Protein AF-A0A561V8B4-F1 (afdb_monomer_lite)

Structure (mmCIF, N/CA/C/O backbone):
data_AF-A0A561V8B4-F1
#
_entry.id   AF-A0A561V8B4-F1
#
loop_
_atom_site.group_PDB
_atom_site.id
_atom_site.type_symbol
_atom_site.label_atom_id
_atom_site.label_alt_id
_atom_site.label_comp_id
_atom_site.label_asym_id
_atom_site.label_entity_id
_atom_site.label_seq_id
_atom_site.pdbx_PDB_ins_code
_atom_site.Cartn_x
_atom_site.Cartn_y
_atom_site.Cartn_z
_atom_site.occupancy
_atom_site.B_iso_or_equiv
_atom_site.auth_seq_id
_atom_site.auth_comp_id
_atom_site.auth_asym_id
_atom_site.auth_atom_id
_atom_site.pdbx_PDB_model_num
ATOM 1 N N . MET A 1 1 ? -11.201 14.065 14.026 1.00 61.00 1 MET A N 1
ATOM 2 C CA . MET A 1 1 ? -10.527 12.987 13.269 1.00 61.00 1 MET A CA 1
ATOM 3 C C . MET A 1 1 ? -10.030 11.955 14.260 1.00 61.00 1 MET A C 1
ATOM 5 O O . MET A 1 1 ? -9.472 12.359 15.273 1.00 61.00 1 MET A O 1
ATOM 9 N N . SER A 1 2 ? -10.278 10.667 14.015 1.00 84.12 2 SER A N 1
ATOM 10 C CA . SER A 1 2 ? -9.657 9.599 14.809 1.00 84.12 2 SER A CA 1
ATOM 11 C C . SER A 1 2 ? -8.188 9.448 14.405 1.00 84.12 2 SER A C 1
ATOM 13 O O . SER A 1 2 ? -7.809 9.824 13.294 1.00 84.12 2 SER A O 1
ATOM 15 N N . ALA A 1 3 ? -7.355 8.895 15.288 1.00 85.62 3 ALA A N 1
ATOM 16 C CA . ALA A 1 3 ? -5.957 8.608 14.963 1.00 85.62 3 ALA A CA 1
ATOM 17 C C . ALA A 1 3 ? -5.837 7.724 13.704 1.00 85.62 3 ALA A C 1
ATOM 19 O O . ALA A 1 3 ? -5.000 7.994 12.846 1.00 85.62 3 ALA A O 1
ATOM 20 N N . ASP A 1 4 ? -6.744 6.758 13.540 1.00 87.44 4 ASP A N 1
ATOM 21 C CA . ASP A 1 4 ? -6.756 5.846 12.391 1.00 87.44 4 ASP A CA 1
ATOM 22 C C . ASP A 1 4 ? -7.129 6.535 11.074 1.00 87.44 4 ASP A C 1
ATOM 24 O O . ASP A 1 4 ? -6.536 6.238 10.040 1.00 87.44 4 ASP A O 1
ATOM 28 N N . THR A 1 5 ? -8.055 7.503 11.087 1.00 89.44 5 THR A N 1
ATOM 29 C CA . THR A 1 5 ? -8.386 8.278 9.873 1.00 89.44 5 THR A CA 1
ATOM 30 C C . THR A 1 5 ? -7.250 9.216 9.471 1.00 89.44 5 THR A C 1
ATOM 32 O O . THR A 1 5 ? -6.979 9.368 8.281 1.00 89.44 5 THR A O 1
ATOM 35 N N . THR A 1 6 ? -6.532 9.793 10.440 1.00 94.31 6 THR A N 1
ATOM 36 C CA . THR A 1 6 ? -5.305 10.560 10.170 1.00 94.31 6 THR A CA 1
ATOM 37 C C . THR A 1 6 ? -4.203 9.666 9.600 1.00 94.31 6 THR A C 1
ATOM 39 O O . THR A 1 6 ? -3.584 10.025 8.600 1.00 94.31 6 THR A O 1
ATOM 42 N N . ARG A 1 7 ? -3.975 8.486 10.195 1.00 94.44 7 ARG A N 1
ATOM 43 C CA . ARG A 1 7 ? -2.987 7.512 9.709 1.00 94.44 7 ARG A CA 1
ATOM 44 C C . ARG A 1 7 ? -3.308 7.058 8.288 1.00 94.44 7 ARG A C 1
ATOM 46 O O . ARG A 1 7 ? -2.415 7.057 7.447 1.00 94.44 7 ARG A O 1
ATOM 53 N N . LEU A 1 8 ? -4.573 6.740 8.008 1.00 94.81 8 LEU A N 1
ATOM 54 C CA . LEU A 1 8 ? -5.015 6.355 6.671 1.00 94.81 8 LEU A CA 1
ATOM 55 C C . LEU A 1 8 ? -4.749 7.467 5.652 1.00 94.81 8 LEU A C 1
ATOM 57 O O . LEU A 1 8 ? -4.226 7.186 4.581 1.00 94.81 8 LEU A O 1
ATOM 61 N N . ALA A 1 9 ? -5.054 8.725 5.983 1.00 96.50 9 ALA A N 1
ATOM 62 C CA . ALA A 1 9 ? -4.802 9.849 5.082 1.00 96.50 9 ALA A CA 1
ATOM 63 C C . ALA A 1 9 ? -3.309 9.999 4.730 1.00 96.50 9 ALA A C 1
ATOM 65 O O . ALA A 1 9 ? -2.971 10.236 3.570 1.00 96.50 9 ALA A O 1
ATOM 66 N N . VAL A 1 10 ? -2.417 9.825 5.712 1.00 96.75 10 VAL A N 1
ATOM 67 C CA . VAL A 1 10 ? -0.961 9.871 5.497 1.00 96.75 10 VAL A C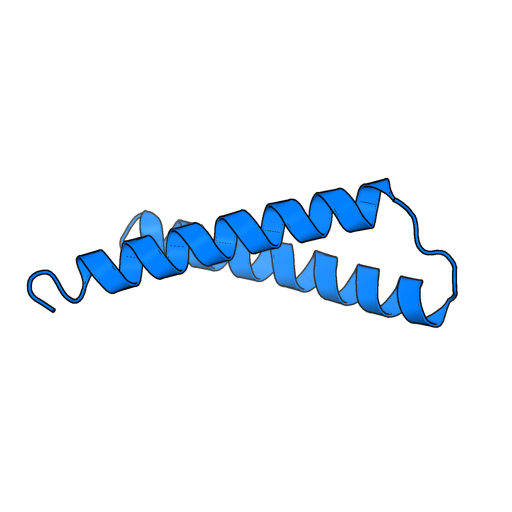A 1
ATOM 68 C C . VAL A 1 10 ? -0.490 8.700 4.633 1.00 96.75 10 VAL A C 1
ATOM 70 O O . VAL A 1 10 ? 0.226 8.925 3.658 1.00 96.75 10 VAL A O 1
ATOM 73 N N . LEU A 1 11 ? -0.921 7.473 4.949 1.00 97.00 11 LEU A N 1
ATOM 74 C CA . LEU A 1 11 ? -0.552 6.278 4.186 1.00 97.00 11 LEU A CA 1
ATOM 75 C C . LEU A 1 11 ? -1.027 6.375 2.736 1.00 97.00 11 LEU A C 1
ATOM 77 O O . LEU A 1 11 ? -0.218 6.228 1.830 1.00 97.00 11 LEU A O 1
ATOM 81 N N . LEU A 1 12 ? -2.296 6.729 2.508 1.00 97.69 12 LEU A N 1
ATOM 82 C CA . LEU A 1 12 ? -2.838 6.913 1.160 1.00 97.69 12 LEU A CA 1
ATOM 83 C C . LEU A 1 12 ? -2.026 7.929 0.356 1.00 97.69 12 LEU A C 1
ATOM 85 O O . LEU A 1 12 ? -1.722 7.687 -0.811 1.00 97.69 12 LEU A O 1
ATOM 89 N N . ARG A 1 13 ? -1.645 9.055 0.973 1.00 98.06 13 ARG A N 1
ATOM 90 C CA . ARG A 1 13 ? -0.857 10.079 0.285 1.00 98.06 13 ARG A CA 1
ATOM 91 C C . ARG A 1 13 ? 0.546 9.587 -0.071 1.00 98.06 13 ARG A C 1
ATOM 93 O O . ARG A 1 13 ? 1.008 9.869 -1.172 1.00 98.06 13 ARG A O 1
ATOM 100 N N . SER A 1 14 ? 1.200 8.859 0.832 1.00 97.19 14 SER A N 1
ATOM 101 C CA . SER A 1 14 ? 2.523 8.281 0.581 1.00 97.19 14 SER A CA 1
ATOM 102 C C . SER A 1 14 ? 2.470 7.211 -0.509 1.00 97.19 14 SER A C 1
ATOM 104 O O . SER A 1 14 ? 3.250 7.258 -1.455 1.00 97.19 14 SER A O 1
ATOM 106 N N . THR A 1 15 ? 1.520 6.278 -0.420 1.00 97.81 15 THR A N 1
ATOM 107 C CA . THR A 1 15 ? 1.349 5.209 -1.411 1.00 97.81 15 THR A CA 1
ATOM 108 C C . THR A 1 15 ? 1.012 5.776 -2.787 1.00 97.81 15 THR A C 1
ATOM 110 O O . THR A 1 15 ? 1.501 5.256 -3.782 1.00 97.81 15 THR A O 1
ATOM 113 N N . GLN A 1 16 ? 0.246 6.871 -2.866 1.00 98.06 16 GLN A N 1
ATOM 114 C CA . GLN A 1 16 ? -0.011 7.551 -4.138 1.00 98.06 16 GLN A CA 1
ATOM 115 C C . GLN A 1 16 ? 1.291 7.986 -4.828 1.00 98.06 16 GLN A C 1
ATOM 117 O O . GLN A 1 16 ? 1.445 7.733 -6.015 1.00 98.06 16 GLN A O 1
ATOM 122 N N . TRP A 1 17 ? 2.232 8.599 -4.102 1.00 97.12 17 TRP A N 1
ATOM 123 C CA . TRP A 1 17 ? 3.522 8.998 -4.683 1.00 97.12 17 TRP A CA 1
ATOM 124 C C . TRP A 1 17 ? 4.325 7.799 -5.177 1.00 97.12 17 TRP A C 1
ATOM 126 O O . TRP A 1 17 ? 4.817 7.812 -6.296 1.00 97.12 17 TRP A O 1
ATOM 136 N N . MET A 1 18 ? 4.373 6.727 -4.386 1.00 96.31 18 MET A N 1
ATOM 137 C CA . MET A 1 18 ? 5.081 5.505 -4.777 1.00 96.31 18 MET A CA 1
ATOM 138 C C . MET A 1 18 ? 4.473 4.847 -6.022 1.00 96.31 18 MET A C 1
ATOM 140 O O . MET A 1 18 ? 5.194 4.272 -6.832 1.00 96.31 18 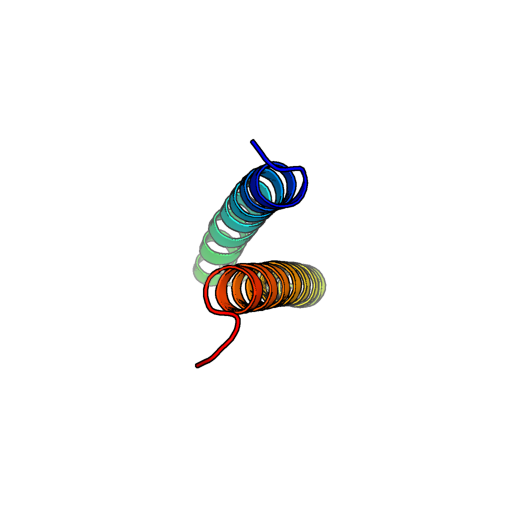MET A O 1
ATOM 144 N N . LEU A 1 19 ? 3.149 4.917 -6.179 1.00 97.19 19 LEU A N 1
ATOM 145 C CA . LEU A 1 19 ? 2.459 4.416 -7.367 1.00 97.19 19 LEU A CA 1
ATOM 146 C C . LEU A 1 19 ? 2.716 5.289 -8.596 1.00 97.19 19 LEU A C 1
ATOM 148 O O . LEU A 1 19 ? 2.881 4.738 -9.682 1.00 97.19 19 LEU A O 1
ATOM 152 N N . ASP A 1 20 ? 2.758 6.614 -8.432 1.00 96.94 20 ASP A N 1
ATOM 153 C CA . ASP A 1 20 ? 3.090 7.544 -9.516 1.00 96.94 20 ASP A CA 1
ATOM 154 C C . ASP A 1 20 ? 4.522 7.286 -10.026 1.00 96.94 20 ASP A C 1
ATOM 156 O O . ASP A 1 20 ? 4.731 7.153 -11.235 1.00 96.94 20 ASP A O 1
ATOM 160 N N . ASP A 1 21 ? 5.483 7.117 -9.111 1.00 94.19 21 ASP A N 1
ATOM 161 C CA . ASP A 1 21 ? 6.873 6.782 -9.443 1.00 94.19 21 ASP A CA 1
ATOM 162 C C . ASP A 1 21 ? 6.969 5.400 -10.111 1.00 94.19 21 ASP A C 1
ATOM 164 O O . ASP A 1 21 ? 7.548 5.256 -11.188 1.00 94.19 21 ASP A O 1
ATOM 168 N N . LEU A 1 22 ? 6.320 4.377 -9.543 1.00 95.50 22 LEU A N 1
ATOM 169 C CA . LEU A 1 22 ? 6.337 3.034 -10.123 1.00 95.50 22 LEU A CA 1
ATOM 170 C C . LEU A 1 22 ? 5.702 3.002 -11.522 1.00 95.50 22 LEU A C 1
ATOM 172 O O . LEU A 1 22 ? 6.191 2.297 -12.403 1.00 95.50 22 LEU A O 1
ATOM 176 N N . ALA A 1 23 ? 4.628 3.760 -11.758 1.00 95.31 23 ALA A N 1
ATOM 177 C CA . ALA A 1 23 ? 4.007 3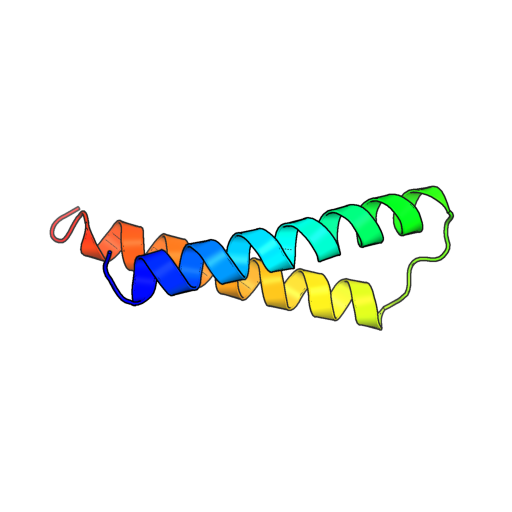.864 -13.077 1.00 95.31 23 ALA A CA 1
ATOM 178 C C . ALA A 1 23 ? 4.958 4.490 -14.108 1.00 95.31 23 ALA A C 1
ATOM 180 O O . ALA A 1 23 ? 4.986 4.051 -15.263 1.00 95.31 23 ALA A O 1
ATOM 181 N N . HIS A 1 24 ? 5.760 5.476 -13.692 1.00 93.62 24 HIS A N 1
ATOM 182 C CA . HIS A 1 24 ? 6.821 6.034 -14.524 1.00 93.62 24 HIS A CA 1
ATOM 183 C C . HIS A 1 24 ? 7.868 4.970 -14.882 1.00 93.62 24 HIS A C 1
ATOM 185 O O . HIS A 1 24 ? 8.172 4.787 -16.064 1.00 93.62 24 HIS A O 1
ATOM 191 N N . GLU A 1 25 ? 8.347 4.208 -13.896 1.00 92.38 25 GLU A N 1
ATOM 192 C CA . GLU A 1 25 ? 9.389 3.193 -14.106 1.00 92.38 25 GLU A CA 1
ATOM 193 C C . GLU A 1 25 ? 8.920 1.975 -14.915 1.00 92.38 25 GLU A C 1
ATOM 195 O O . GLU A 1 25 ? 9.672 1.401 -15.708 1.00 92.38 25 GLU A O 1
ATOM 200 N N . VAL A 1 26 ? 7.643 1.600 -14.799 1.00 91.56 26 VAL A N 1
ATOM 201 C CA . VAL A 1 26 ? 7.030 0.600 -15.688 1.00 91.56 26 VAL A CA 1
ATOM 202 C C . VAL A 1 26 ? 7.104 1.061 -17.146 1.00 91.56 26 VAL A C 1
ATO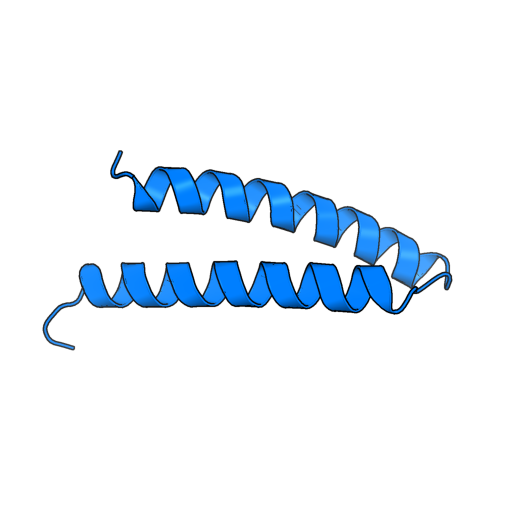M 204 O O . VAL A 1 26 ? 7.429 0.264 -18.026 1.00 91.56 26 VAL A O 1
ATOM 207 N N . GLY A 1 27 ? 6.816 2.338 -17.413 1.00 88.75 27 GLY A N 1
ATOM 208 C CA . GLY A 1 27 ? 6.872 2.912 -18.759 1.00 88.75 27 GLY A CA 1
ATOM 209 C C . GLY A 1 27 ? 8.297 3.085 -19.296 1.00 88.75 27 GLY A C 1
ATOM 210 O O . GLY A 1 27 ? 8.506 2.982 -20.505 1.00 88.75 27 GLY A O 1
ATOM 211 N N . SER A 1 28 ? 9.271 3.321 -18.411 1.00 90.06 28 SER A N 1
ATOM 212 C CA . SER A 1 28 ? 10.694 3.455 -18.753 1.00 90.06 28 SER A CA 1
ATOM 213 C C . SER A 1 28 ? 11.379 2.099 -18.993 1.00 90.06 28 SER A C 1
ATOM 215 O O . SER A 1 28 ? 12.419 2.038 -19.653 1.00 90.06 28 SER A O 1
ATOM 217 N N . GLY A 1 29 ? 10.797 1.007 -18.481 1.00 89.00 29 GLY A N 1
ATOM 218 C CA . GLY A 1 29 ? 11.391 -0.330 -18.493 1.00 89.00 29 GLY A CA 1
ATOM 219 C C . GLY A 1 29 ? 12.472 -0.535 -17.424 1.00 89.00 29 GLY A C 1
ATOM 220 O O . GLY A 1 29 ? 13.141 -1.568 -17.442 1.00 89.00 29 GLY A O 1
ATOM 221 N N . ALA A 1 30 ? 12.642 0.407 -16.492 1.00 88.12 30 ALA A N 1
ATOM 222 C CA . ALA A 1 30 ? 13.642 0.356 -15.423 1.00 88.12 30 ALA A CA 1
ATOM 223 C C . ALA A 1 30 ? 13.063 -0.148 -14.087 1.00 88.12 30 ALA A C 1
ATOM 225 O O . ALA A 1 30 ? 13.448 0.291 -13.004 1.00 88.12 30 ALA A O 1
ATOM 226 N N . LEU A 1 31 ? 12.164 -1.133 -14.163 1.00 89.06 31 LEU A N 1
ATOM 227 C CA . LEU A 1 31 ? 11.591 -1.787 -12.990 1.00 89.06 31 LEU A CA 1
ATOM 228 C C . LEU A 1 31 ? 12.676 -2.374 -12.088 1.00 89.06 31 LEU A C 1
ATOM 230 O O . LEU A 1 31 ? 13.410 -3.283 -12.486 1.00 89.06 31 LEU A O 1
ATOM 234 N N . ASN A 1 32 ? 12.716 -1.913 -10.840 1.00 90.50 32 ASN A N 1
ATOM 235 C CA . ASN A 1 32 ? 13.587 -2.485 -9.829 1.00 90.50 32 ASN A CA 1
ATOM 236 C C . ASN A 1 32 ? 12.796 -3.274 -8.775 1.00 90.50 32 ASN A C 1
ATOM 238 O O . ASN A 1 32 ? 11.676 -2.939 -8.388 1.00 90.50 32 ASN A O 1
ATOM 242 N N . SER A 1 33 ? 13.380 -4.389 -8.336 1.00 91.81 33 SER A N 1
ATOM 243 C CA . SER A 1 33 ? 12.727 -5.331 -7.423 1.00 91.81 33 SER A CA 1
ATOM 244 C C . SER A 1 33 ? 12.490 -4.743 -6.032 1.00 91.81 33 SER A C 1
ATOM 246 O O . SER A 1 33 ? 11.528 -5.125 -5.367 1.00 91.81 33 SER A O 1
ATOM 248 N N . THR A 1 34 ? 13.333 -3.803 -5.604 1.00 92.88 34 THR A N 1
ATOM 249 C CA . THR A 1 34 ? 13.212 -3.129 -4.308 1.00 92.88 34 THR A CA 1
ATOM 250 C C . THR A 1 34 ? 12.000 -2.199 -4.264 1.00 92.88 34 THR A C 1
ATOM 252 O O . THR A 1 34 ? 11.216 -2.282 -3.322 1.00 92.88 34 THR A O 1
ATOM 255 N N . GLU A 1 35 ? 11.799 -1.347 -5.268 1.00 92.31 35 GLU A N 1
ATOM 256 C CA . GLU A 1 35 ? 10.628 -0.469 -5.373 1.00 92.31 35 GLU A CA 1
ATOM 257 C C . GLU A 1 35 ? 9.353 -1.282 -5.518 1.00 92.31 35 GLU A C 1
ATOM 259 O O . GLU A 1 35 ? 8.391 -1.013 -4.807 1.00 92.31 35 GLU A O 1
ATOM 264 N N . LEU A 1 36 ? 9.361 -2.331 -6.347 1.00 94.69 36 LEU A N 1
ATOM 265 C CA . LEU A 1 36 ? 8.221 -3.242 -6.462 1.00 94.69 36 LEU A CA 1
ATOM 266 C C . LEU A 1 36 ? 7.826 -3.827 -5.098 1.00 94.69 36 LEU A C 1
ATOM 268 O O . LEU A 1 36 ? 6.656 -3.773 -4.720 1.00 94.69 36 LEU A O 1
ATOM 272 N N . ALA A 1 37 ? 8.794 -4.342 -4.334 1.00 96.06 37 ALA A N 1
ATOM 273 C CA . ALA A 1 37 ? 8.541 -4.900 -3.006 1.00 96.06 37 ALA A CA 1
ATOM 274 C C . ALA A 1 37 ? 8.079 -3.836 -1.993 1.00 96.06 37 ALA A C 1
ATOM 276 O O . ALA A 1 37 ? 7.186 -4.092 -1.180 1.00 96.06 37 ALA A O 1
ATOM 277 N N . THR A 1 38 ? 8.658 -2.635 -2.050 1.00 95.62 38 THR A N 1
ATOM 278 C CA . THR A 1 38 ? 8.319 -1.532 -1.138 1.00 95.62 38 THR A CA 1
ATOM 279 C C . THR A 1 38 ? 6.902 -1.024 -1.411 1.00 95.62 38 THR A C 1
ATOM 281 O O . THR A 1 38 ? 6.111 -0.877 -0.479 1.00 95.62 38 THR A O 1
ATOM 284 N N . THR A 1 39 ? 6.538 -0.830 -2.681 1.00 96.25 39 THR A N 1
ATOM 285 C CA . THR A 1 39 ? 5.192 -0.411 -3.094 1.00 96.25 39 THR A CA 1
ATOM 286 C C . THR A 1 39 ? 4.147 -1.475 -2.768 1.00 96.25 39 THR A C 1
ATOM 288 O O . THR A 1 39 ? 3.080 -1.133 -2.259 1.00 96.25 39 THR A O 1
ATOM 291 N N . ALA A 1 40 ? 4.455 -2.761 -2.973 1.00 97.56 40 ALA A N 1
ATOM 292 C CA . ALA A 1 40 ? 3.572 -3.855 -2.566 1.00 97.56 40 ALA A CA 1
ATOM 293 C C . ALA A 1 40 ? 3.309 -3.843 -1.050 1.00 97.56 40 ALA A C 1
ATOM 295 O O . ALA A 1 40 ? 2.159 -3.863 -0.623 1.00 97.56 40 ALA A O 1
ATOM 296 N N . THR A 1 41 ? 4.362 -3.695 -0.241 1.00 97.69 41 THR A N 1
ATOM 297 C CA . THR A 1 41 ? 4.238 -3.615 1.225 1.00 97.69 41 THR A CA 1
ATOM 298 C C . THR A 1 41 ? 3.367 -2.430 1.660 1.00 97.69 41 THR A C 1
ATOM 300 O O . THR A 1 41 ? 2.525 -2.565 2.546 1.00 97.69 41 THR A O 1
ATOM 303 N N . ALA A 1 42 ? 3.526 -1.267 1.020 1.00 97.31 42 ALA A N 1
ATOM 304 C CA . ALA A 1 42 ? 2.714 -0.088 1.318 1.00 97.31 42 ALA A CA 1
ATOM 305 C C . ALA A 1 42 ? 1.230 -0.289 0.953 1.00 97.31 42 ALA A C 1
ATOM 307 O O . ALA A 1 42 ? 0.345 0.172 1.676 1.00 97.31 42 ALA A O 1
ATOM 308 N N . LEU A 1 43 ? 0.942 -0.983 -0.154 1.00 98.12 43 LEU A N 1
ATOM 309 C CA . LEU A 1 43 ? -0.424 -1.342 -0.547 1.00 98.12 43 LEU A CA 1
ATOM 310 C C . LEU A 1 43 ? -1.066 -2.318 0.444 1.00 98.12 43 LEU A C 1
ATOM 312 O O . LEU A 1 43 ? -2.232 -2.131 0.798 1.00 98.12 43 LEU A O 1
ATOM 316 N N . ASP A 1 44 ? -0.310 -3.304 0.927 1.00 98.38 44 ASP A N 1
ATOM 317 C CA . ASP A 1 44 ? -0.784 -4.252 1.939 1.00 98.38 44 ASP A CA 1
ATOM 318 C C . ASP A 1 44 ? -1.156 -3.536 3.247 1.00 98.38 44 ASP A C 1
ATOM 320 O O . ASP A 1 44 ? -2.202 -3.818 3.837 1.00 98.38 44 ASP A O 1
ATOM 324 N N . GLU A 1 45 ? -0.355 -2.557 3.683 1.00 97.44 45 GLU A N 1
ATOM 325 C CA . GLU A 1 45 ? -0.658 -1.768 4.883 1.00 97.44 45 GLU A CA 1
ATOM 326 C C . GLU A 1 45 ? -1.932 -0.922 4.714 1.00 97.44 45 GLU A C 1
ATOM 328 O O . GLU A 1 45 ? -2.780 -0.879 5.613 1.00 97.44 45 GLU A O 1
ATOM 333 N N . VAL A 1 46 ? -2.108 -0.283 3.552 1.00 97.75 46 VAL A N 1
ATOM 334 C CA . VAL A 1 46 ? -3.332 0.469 3.230 1.00 97.75 46 VAL A CA 1
ATOM 335 C C . VAL A 1 46 ? -4.551 -0.453 3.232 1.00 97.75 46 VAL A C 1
ATOM 337 O O . VAL A 1 46 ? -5.569 -0.120 3.846 1.00 97.75 46 VAL A O 1
ATOM 340 N N . ALA A 1 47 ? -4.457 -1.617 2.584 1.00 97.88 47 ALA A N 1
ATOM 341 C CA . ALA A 1 47 ? -5.544 -2.588 2.525 1.00 97.88 47 ALA A CA 1
ATOM 342 C C . ALA A 1 47 ? -5.934 -3.082 3.926 1.00 97.88 47 ALA A C 1
ATOM 344 O O . ALA A 1 47 ? -7.119 -3.092 4.271 1.00 97.88 47 ALA A O 1
ATOM 345 N N . ALA A 1 48 ? -4.947 -3.423 4.761 1.00 96.56 48 ALA A N 1
ATOM 346 C CA . ALA A 1 48 ? -5.177 -3.850 6.136 1.00 96.56 48 ALA A CA 1
ATOM 347 C C . ALA A 1 48 ? -5.934 -2.785 6.947 1.00 96.56 48 ALA A C 1
ATOM 349 O O . ALA A 1 48 ? -6.964 -3.090 7.556 1.00 96.56 48 ALA A O 1
ATOM 350 N N . LEU A 1 49 ? -5.490 -1.523 6.890 1.00 95.88 49 LEU A N 1
ATOM 351 C CA . LEU A 1 49 ? -6.124 -0.433 7.635 1.00 95.88 49 LEU A CA 1
ATOM 352 C C . LEU A 1 49 ? -7.550 -0.136 7.143 1.00 95.88 49 LEU A C 1
ATOM 354 O O . LEU A 1 49 ? -8.440 0.132 7.951 1.00 95.88 49 LEU A O 1
ATOM 358 N N . LEU A 1 50 ? -7.798 -0.219 5.832 1.00 95.81 50 LEU A N 1
ATOM 359 C CA . LEU A 1 50 ? -9.144 -0.078 5.267 1.00 95.81 50 LEU A CA 1
ATOM 360 C C . LEU A 1 50 ? -10.085 -1.186 5.755 1.00 95.81 50 LEU A C 1
ATOM 362 O O . LEU A 1 50 ? -11.226 -0.901 6.126 1.00 95.81 50 LEU A O 1
ATOM 366 N N . HIS A 1 51 ? -9.615 -2.435 5.802 1.00 95.56 51 HIS A N 1
ATOM 367 C CA . HIS A 1 51 ? -10.397 -3.550 6.334 1.00 95.56 51 HIS A CA 1
ATOM 368 C C . HIS A 1 51 ? -10.694 -3.394 7.829 1.00 95.56 51 HIS A C 1
ATOM 370 O O . HIS A 1 51 ? -11.825 -3.645 8.249 1.00 95.56 51 HIS A O 1
ATOM 376 N N . ASP A 1 52 ? -9.718 -2.960 8.630 1.00 93.94 52 ASP A N 1
ATOM 377 C CA . ASP A 1 52 ? -9.912 -2.697 10.061 1.00 93.94 52 ASP A CA 1
ATOM 378 C C . ASP A 1 52 ? -10.946 -1.592 10.304 1.00 93.94 52 ASP A C 1
ATOM 380 O O . ASP A 1 52 ? -11.858 -1.752 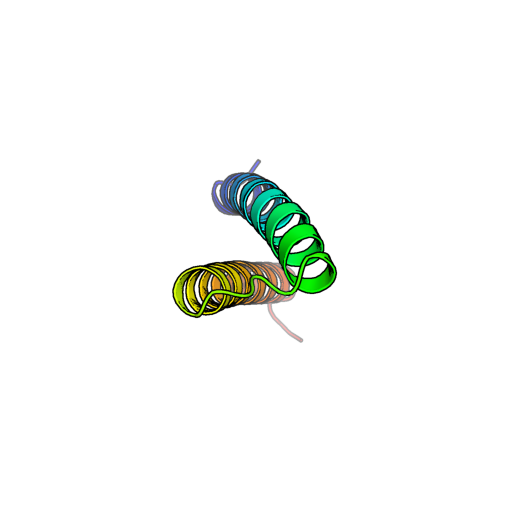11.123 1.00 93.94 52 ASP A O 1
ATOM 384 N N . LEU A 1 53 ? -10.855 -0.491 9.556 1.00 90.94 53 LEU A N 1
ATOM 385 C CA . LEU A 1 53 ? -11.806 0.615 9.644 1.00 90.94 53 LEU A CA 1
ATOM 386 C C . LEU A 1 53 ? -13.208 0.206 9.187 1.00 90.94 53 LEU A C 1
ATOM 388 O O . LEU A 1 53 ? -14.184 0.553 9.848 1.00 90.94 53 LEU A O 1
ATOM 392 N N . SER A 1 54 ? -13.317 -0.564 8.103 1.00 91.69 54 SER A N 1
ATOM 393 C CA . SER A 1 54 ? -14.595 -1.088 7.610 1.00 91.69 54 SER A CA 1
ATOM 394 C C . SER A 1 54 ? -15.274 -1.997 8.641 1.00 91.69 54 SER A C 1
ATOM 396 O O . SER A 1 54 ? -16.452 -1.800 8.943 1.00 91.69 54 SER A O 1
ATOM 398 N N . ARG A 1 55 ? -14.524 -2.921 9.259 1.00 90.31 55 ARG A N 1
ATOM 399 C CA . ARG A 1 55 ? -15.023 -3.781 10.348 1.00 90.31 55 ARG A CA 1
ATOM 400 C C . ARG A 1 55 ? -15.448 -2.978 11.573 1.00 90.31 55 ARG A C 1
ATOM 402 O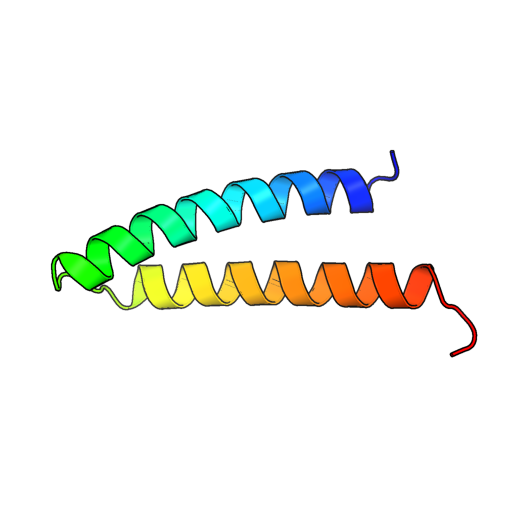 O . ARG A 1 55 ? -16.484 -3.257 12.167 1.00 90.31 55 ARG A O 1
ATOM 409 N N . SER A 1 56 ? -14.679 -1.952 11.929 1.00 81.31 56 SER A N 1
ATOM 410 C CA . SER A 1 56 ? -14.982 -1.084 13.074 1.00 81.31 56 SER A CA 1
ATOM 411 C C . SER A 1 56 ? -16.232 -0.223 12.847 1.00 81.31 56 SER A C 1
ATOM 413 O O . SER A 1 56 ? -16.902 0.156 13.805 1.00 81.31 56 SER A O 1
ATOM 415 N N . GLN A 1 57 ? -16.570 0.073 11.587 1.00 70.75 57 GLN A N 1
ATOM 416 C CA . GLN A 1 57 ? -17.792 0.790 11.207 1.00 70.75 57 GLN A CA 1
ATOM 417 C C . GLN A 1 57 ? -19.017 -0.134 11.065 1.00 70.75 57 GLN A C 1
ATOM 419 O O . GLN A 1 57 ? -20.144 0.344 11.188 1.00 70.75 57 GLN A O 1
ATOM 424 N N . HIS A 1 58 ? -18.817 -1.445 10.879 1.00 58.91 58 HIS A N 1
ATOM 425 C CA . HIS A 1 58 ? -19.876 -2.459 10.782 1.00 58.91 58 HIS A CA 1
ATOM 426 C C . HIS A 1 58 ? -19.666 -3.616 11.783 1.00 58.91 58 HIS A C 1
ATOM 428 O O . HIS A 1 58 ? -19.316 -4.723 11.381 1.00 58.91 58 HIS A O 1
ATOM 434 N N . PRO A 1 59 ? -19.920 -3.410 13.090 1.00 54.97 59 PRO A N 1
ATOM 435 C CA . PRO A 1 59 ? -19.609 -4.401 14.127 1.00 54.97 59 PRO A CA 1
ATOM 436 C C . PRO A 1 59 ? -20.467 -5.688 14.119 1.00 54.97 59 PRO A C 1
ATOM 438 O O . PRO A 1 59 ? -20.211 -6.569 14.936 1.00 54.97 59 PRO A O 1
ATOM 441 N N . PHE A 1 60 ? -21.471 -5.822 13.240 1.00 50.12 60 PHE A N 1
ATOM 442 C CA . PHE A 1 60 ? -22.425 -6.951 13.235 1.00 50.12 60 PHE A CA 1
ATOM 443 C C . PHE A 1 60 ? -22.801 -7.477 11.833 1.00 50.12 60 PHE A C 1
ATOM 445 O O . PHE A 1 60 ? -23.883 -8.046 11.680 1.00 50.12 60 PHE A O 1
ATOM 452 N N . ALA A 1 61 ? -21.965 -7.256 10.814 1.00 50.34 61 ALA A N 1
ATOM 453 C CA . ALA A 1 61 ? -22.163 -7.845 9.483 1.00 50.34 61 ALA A CA 1
ATOM 454 C C . ALA A 1 61 ? -21.415 -9.177 9.339 1.00 50.34 61 ALA A C 1
ATOM 456 O O . ALA A 1 61 ? -20.269 -9.256 9.839 1.00 50.34 61 ALA A O 1
#

Sequence (61 aa):
MSADTTRLAVLLRSTQWMLDDLAHEVGSGALNSTELATTATALDEVAALLHDLSRSQHPFA

Organism: NCBI:txid1181886

Radius of gyration: 14.45 Å; chains: 1; bounding box: 36×21×34 Å

Secondary structure (DSSP, 8-state):
--HHHHHHHHHHHHHHHHHHHHHHHHHHT---HHHHHHHHHHHHHHHHHHHHHHHHH-TT-

pLDDT: mean 90.4, std 11.65, range [50.12, 98.38]

Foldseek 3Di:
DDPLVVVLVVLVVVLVVLVVVQVVCVVVVNDDPVSVVVSVVSVVVNVVSVVVVVCVVPVDD